Protein AF-K1RUC5-F1 (afdb_monomer_lite)

Foldseek 3Di:
DDDDQAPCVPVPPVSCVRVVVVVVVVVVDDDDDDDQDDPPDQPQVVVQSCCCVVVVHPGDDDDPVRVVVSVVVRPDPD

pLDDT: mean 94.48, std 6.29, range [57.06, 98.31]

Organism: NCBI:txid408170

InterPro domains:
  IPR000559 Formate-tetrahydrofolate ligase, FTHFS [PF01268] (2-75)
  IPR027417 P-loop containing nucleoside triphosphate hydrolase [G3DSA:3.40.50.300] (1-41)
  IPR027417 P-loop containing nucleoside triphosphate hydrolase [SSF52540] (7-75)

Secondary structure (DSSP, 8-state):
-------HHHHGGGGGHHHHHHHHHHHTSPP----SS-TTS-HHHHHHHIIIIIT--S-----HHHHHHHHHHHH---

Radius of gyration: 20.71 Å; chains: 1; bounding box: 36×30×49 Å

Structure (mmCIF, N/CA/C/O backbone):
data_AF-K1RUC5-F1
#
_entry.id   AF-K1RUC5-F1
#
loop_
_atom_site.group_PDB
_atom_site.id
_atom_site.type_symbol
_atom_site.label_atom_id
_atom_site.label_alt_id
_atom_site.label_comp_id
_atom_site.label_asym_id
_atom_site.label_entity_id
_atom_site.label_seq_id
_atom_site.pdbx_PDB_ins_code
_atom_site.Cartn_x
_atom_site.Cartn_y
_atom_site.Cartn_z
_atom_site.occupancy
_atom_site.B_iso_or_equiv
_atom_site.auth_seq_id
_atom_site.auth_comp_id
_atom_site.auth_asym_id
_atom_site.auth_atom_id
_atom_site.pdbx_PDB_model_num
ATOM 1 N N . MET A 1 1 ? -1.823 4.409 -17.726 1.00 79.69 1 MET A N 1
ATOM 2 C CA . MET A 1 1 ? -1.137 3.220 -17.175 1.00 79.69 1 MET A CA 1
ATOM 3 C C . MET A 1 1 ? -0.117 2.775 -18.210 1.00 79.69 1 MET A C 1
ATOM 5 O O . MET A 1 1 ? -0.516 2.579 -19.351 1.00 79.69 1 MET A O 1
ATOM 9 N N . ARG A 1 2 ? 1.173 2.721 -17.857 1.00 90.44 2 ARG A N 1
ATOM 10 C CA . ARG A 1 2 ? 2.242 2.220 -18.738 1.00 90.44 2 ARG A CA 1
ATOM 11 C C . ARG A 1 2 ? 2.412 0.721 -18.497 1.00 90.44 2 ARG A C 1
ATOM 13 O O . ARG A 1 2 ? 2.313 0.282 -17.355 1.00 90.44 2 ARG A O 1
ATOM 20 N N . CYS A 1 3 ? 2.658 -0.041 -19.550 1.00 93.31 3 CYS A N 1
ATOM 21 C CA . CYS A 1 3 ? 2.994 -1.458 -19.480 1.00 93.31 3 CYS A CA 1
ATOM 22 C C . CYS A 1 3 ? 4.065 -1.716 -20.540 1.00 93.31 3 CYS A C 1
ATOM 24 O O . CYS A 1 3 ? 3.932 -1.201 -21.648 1.00 93.31 3 CYS A O 1
ATOM 26 N N . ALA A 1 4 ? 5.110 -2.457 -20.190 1.00 95.31 4 ALA A N 1
ATOM 27 C CA . ALA A 1 4 ? 6.212 -2.794 -21.083 1.00 95.31 4 ALA A CA 1
ATOM 28 C C . ALA A 1 4 ? 6.549 -4.274 -20.907 1.00 95.31 4 ALA A C 1
ATOM 30 O O . ALA A 1 4 ? 6.591 -4.778 -19.780 1.00 95.31 4 ALA A O 1
ATOM 31 N N . GLU A 1 5 ? 6.779 -4.970 -22.015 1.00 94.19 5 GLU A N 1
ATOM 32 C CA . GLU A 1 5 ? 7.225 -6.356 -21.978 1.00 94.19 5 GLU A CA 1
ATOM 33 C C . GLU A 1 5 ? 8.665 -6.421 -21.443 1.00 94.19 5 GLU A C 1
ATOM 35 O O . GLU A 1 5 ? 9.510 -5.584 -21.764 1.00 94.19 5 GLU A O 1
ATOM 40 N N . SER A 1 6 ? 8.969 -7.419 -20.607 1.00 96.50 6 SER A N 1
ATOM 41 C CA . SER A 1 6 ? 10.331 -7.637 -20.122 1.00 96.50 6 SER A CA 1
ATOM 42 C C . SER A 1 6 ? 10.735 -9.099 -20.247 1.00 96.50 6 SER A C 1
ATOM 44 O O . SER A 1 6 ? 10.215 -9.968 -19.553 1.00 96.50 6 SER A O 1
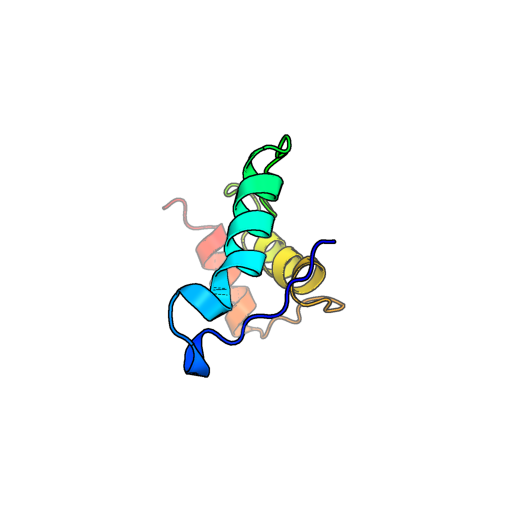ATOM 46 N N . ASN A 1 7 ? 11.727 -9.350 -21.100 1.00 97.12 7 ASN A N 1
ATOM 47 C CA . ASN A 1 7 ? 12.308 -10.669 -21.358 1.00 97.12 7 ASN A CA 1
ATOM 48 C C . ASN A 1 7 ? 13.739 -10.778 -20.804 1.00 97.12 7 ASN A C 1
ATOM 50 O O . ASN A 1 7 ? 14.574 -11.520 -21.329 1.00 97.12 7 ASN A O 1
ATOM 54 N N . HIS A 1 8 ? 14.038 -10.033 -19.737 1.00 96.56 8 HIS A N 1
ATOM 55 C CA . HIS A 1 8 ? 15.370 -9.953 -19.132 1.00 96.56 8 HIS A CA 1
ATOM 56 C C . HIS A 1 8 ? 15.903 -11.303 -18.645 1.00 96.56 8 HIS A C 1
ATOM 58 O O . HIS A 1 8 ? 17.106 -11.541 -18.685 1.00 96.56 8 HIS A O 1
ATOM 64 N N . TRP A 1 9 ? 15.014 -12.224 -18.261 1.00 96.88 9 TRP A N 1
ATOM 65 C CA . TRP A 1 9 ? 15.398 -13.590 -17.901 1.00 96.88 9 TRP A CA 1
ATOM 66 C C . TRP A 1 9 ? 16.157 -14.309 -19.036 1.00 96.88 9 TRP A C 1
ATOM 68 O O . TRP A 1 9 ? 17.009 -15.150 -18.768 1.00 96.88 9 TRP A O 1
ATOM 78 N N . ARG A 1 10 ? 15.866 -13.961 -20.301 1.00 97.62 10 ARG A N 1
ATOM 79 C CA . ARG A 1 10 ? 16.438 -14.572 -21.509 1.00 97.62 10 ARG A CA 1
ATOM 80 C C . ARG A 1 10 ? 17.575 -13.747 -22.104 1.00 97.62 10 ARG A C 1
ATOM 82 O O . ARG A 1 10 ? 18.538 -14.329 -22.591 1.00 97.62 10 ARG A O 1
ATOM 89 N N . TYR A 1 11 ? 17.448 -12.421 -22.096 1.00 97.62 11 TYR A N 1
ATOM 90 C CA . TYR A 1 11 ? 18.366 -11.508 -22.796 1.00 97.62 11 TYR A CA 1
ATOM 91 C C . TYR A 1 11 ? 19.179 -10.604 -21.855 1.00 97.62 11 TYR A C 1
ATOM 93 O O . TYR A 1 11 ? 19.809 -9.647 -22.296 1.00 97.62 11 TYR A O 1
ATOM 101 N N . GLY A 1 12 ? 19.158 -10.865 -20.546 1.00 96.69 12 GLY A N 1
ATOM 102 C CA . GLY A 1 12 ? 19.812 -10.009 -19.558 1.00 96.69 12 GLY A CA 1
ATOM 103 C C . GLY A 1 12 ? 19.274 -8.575 -19.600 1.00 96.69 12 GLY A C 1
ATOM 104 O O . GLY A 1 12 ? 18.084 -8.349 -19.815 1.00 96.69 12 GLY A O 1
ATOM 105 N N . GLY A 1 13 ? 20.158 -7.593 -19.412 1.00 96.38 13 GLY A N 1
ATOM 106 C CA . GLY A 1 13 ? 19.776 -6.176 -19.384 1.00 96.38 13 GLY A CA 1
ATOM 107 C C . GLY A 1 13 ? 19.112 -5.678 -20.673 1.00 96.38 13 GLY A C 1
ATOM 108 O O . GLY A 1 13 ? 18.206 -4.849 -20.605 1.00 96.38 13 GLY A O 1
ATOM 109 N N . GLU A 1 14 ? 19.487 -6.221 -21.836 1.00 97.31 14 GLU A N 1
ATOM 110 C CA . GLU A 1 14 ? 18.900 -5.833 -23.128 1.00 97.31 14 GLU A CA 1
ATOM 111 C C . GLU A 1 14 ? 17.391 -6.111 -23.174 1.00 97.31 14 GLU A C 1
ATOM 113 O O . GLU A 1 14 ? 16.618 -5.297 -23.678 1.00 97.31 14 GLU A O 1
ATOM 118 N N . GLY A 1 15 ? 16.948 -7.206 -22.545 1.00 97.56 15 GLY A N 1
ATOM 119 C CA . GLY A 1 15 ? 15.535 -7.577 -22.437 1.00 97.56 15 GLY A CA 1
ATOM 120 C C . GLY A 1 15 ? 14.707 -6.723 -21.467 1.00 97.56 15 GLY A C 1
ATOM 121 O O . GLY A 1 15 ? 13.517 -6.995 -21.307 1.00 97.56 15 GLY A O 1
ATOM 122 N N . ALA A 1 16 ? 15.307 -5.731 -20.797 1.00 97.75 16 ALA A N 1
ATOM 123 C CA . ALA A 1 16 ? 14.636 -4.799 -19.885 1.00 97.75 16 ALA A CA 1
ATOM 124 C C . ALA A 1 16 ? 14.672 -3.335 -20.356 1.00 97.75 16 ALA A C 1
ATOM 126 O O . ALA A 1 16 ? 14.166 -2.471 -19.642 1.00 97.75 16 ALA A O 1
ATOM 127 N N . ILE A 1 17 ? 15.251 -3.027 -21.525 1.00 97.81 17 ILE A N 1
ATOM 128 C CA . ILE A 1 17 ? 15.436 -1.635 -21.978 1.00 97.81 17 ILE A CA 1
ATOM 129 C C . ILE A 1 17 ? 14.100 -0.889 -22.091 1.00 97.81 17 ILE A C 1
ATOM 131 O O . ILE A 1 17 ? 14.016 0.272 -21.697 1.00 97.81 17 ILE A O 1
ATOM 135 N N . GLU A 1 18 ? 13.058 -1.537 -22.615 1.00 96.75 18 GLU A N 1
ATOM 136 C CA . GLU A 1 18 ? 11.732 -0.922 -22.752 1.00 96.75 18 GLU A CA 1
ATOM 137 C C . GLU A 1 18 ? 11.119 -0.588 -21.386 1.00 96.75 18 GLU A C 1
ATOM 139 O O . GLU A 1 18 ? 10.708 0.548 -21.151 1.00 96.75 18 GLU A O 1
ATOM 144 N N . LEU A 1 19 ? 11.162 -1.540 -20.448 1.00 97.12 19 LEU A N 1
ATOM 145 C CA . LEU A 1 19 ? 10.748 -1.324 -19.062 1.00 97.12 19 LEU A CA 1
ATOM 146 C C . LEU A 1 19 ? 11.540 -0.182 -18.406 1.00 97.12 19 LEU A C 1
ATOM 148 O O . LEU A 1 19 ? 10.951 0.679 -17.759 1.00 97.12 19 LEU A O 1
ATOM 152 N N . ALA A 1 20 ? 12.862 -0.141 -18.595 1.00 97.25 20 ALA A N 1
ATOM 153 C CA . ALA A 1 20 ? 13.717 0.898 -18.029 1.00 97.25 20 ALA A CA 1
ATOM 154 C C . ALA A 1 20 ? 13.358 2.295 -18.559 1.00 97.25 20 ALA A C 1
ATOM 156 O O . ALA A 1 20 ? 13.261 3.235 -17.772 1.00 97.25 20 ALA A O 1
ATOM 157 N N . LYS A 1 21 ? 13.099 2.433 -19.866 1.00 96.62 21 LYS A N 1
ATOM 158 C CA . LYS A 1 21 ? 12.627 3.694 -20.461 1.00 96.62 21 LYS A CA 1
ATOM 159 C C . LYS A 1 21 ? 11.279 4.119 -19.884 1.00 96.62 21 LYS A C 1
ATOM 161 O O . LYS A 1 21 ? 11.150 5.260 -19.459 1.00 96.62 21 LYS A O 1
ATOM 166 N N . ALA A 1 22 ? 10.322 3.194 -19.776 1.00 96.38 22 ALA A N 1
ATOM 167 C CA . ALA A 1 22 ? 9.010 3.482 -19.195 1.00 96.38 22 ALA A CA 1
ATOM 168 C C . ALA A 1 22 ? 9.096 3.948 -17.728 1.00 96.38 22 ALA A C 1
ATOM 170 O O . ALA A 1 22 ? 8.305 4.792 -17.306 1.00 96.38 22 ALA A O 1
ATOM 171 N N . VAL A 1 23 ? 10.053 3.421 -16.952 1.00 95.88 23 VAL A N 1
ATOM 172 C CA . VAL A 1 23 ? 10.332 3.879 -15.580 1.00 95.88 23 VAL A CA 1
ATOM 173 C C . VAL A 1 23 ? 10.929 5.286 -15.575 1.00 95.88 23 VAL A C 1
ATOM 175 O O . VAL A 1 23 ? 10.446 6.126 -14.822 1.00 95.88 23 VAL A O 1
ATOM 178 N N . VAL A 1 24 ? 11.933 5.564 -16.417 1.00 96.75 24 VAL A N 1
ATOM 179 C CA . VAL A 1 24 ? 12.547 6.903 -16.521 1.00 96.75 24 VAL A CA 1
ATOM 180 C C . VAL A 1 24 ? 11.503 7.953 -16.899 1.00 96.75 24 VAL A C 1
ATOM 182 O O . VAL A 1 24 ? 11.398 8.964 -16.215 1.00 96.75 24 VAL A O 1
ATOM 185 N N . GLU A 1 25 ? 10.675 7.680 -17.909 1.00 95.19 25 GLU A N 1
ATOM 186 C CA . GLU A 1 25 ? 9.580 8.569 -18.314 1.00 95.19 25 GLU A CA 1
ATOM 187 C C . GLU A 1 25 ? 8.576 8.810 -17.177 1.00 95.19 25 GLU A C 1
ATOM 189 O O . GLU A 1 25 ? 8.109 9.929 -16.987 1.00 95.19 25 GLU A O 1
ATOM 194 N N . ALA A 1 26 ? 8.238 7.782 -16.391 1.00 94.56 26 ALA A N 1
ATOM 195 C CA . ALA A 1 26 ? 7.348 7.944 -15.241 1.00 94.56 26 ALA A CA 1
ATOM 196 C C . ALA A 1 26 ? 7.971 8.812 -14.131 1.00 94.56 26 ALA A C 1
ATOM 198 O O . ALA A 1 26 ? 7.247 9.517 -13.433 1.00 94.56 26 ALA A O 1
ATOM 199 N N . CYS A 1 27 ? 9.297 8.785 -13.969 1.00 94.88 27 CYS A N 1
ATOM 200 C CA . CYS A 1 27 ? 10.006 9.635 -13.012 1.00 94.88 27 CYS A CA 1
ATOM 201 C C . CYS A 1 27 ? 10.035 11.120 -13.411 1.00 94.88 27 CYS A C 1
ATOM 203 O O . CYS A 1 27 ? 10.283 11.960 -12.548 1.00 94.88 27 CYS A O 1
ATOM 205 N N . GLU A 1 28 ? 9.794 11.453 -14.680 1.00 95.50 28 GLU A N 1
ATOM 206 C CA . GLU A 1 28 ? 9.718 12.841 -15.158 1.00 95.50 28 GLU A CA 1
ATOM 207 C C . GLU A 1 28 ? 8.350 13.491 -14.876 1.00 95.50 28 GLU A C 1
ATOM 209 O O . GLU A 1 28 ? 8.206 14.712 -14.969 1.00 95.50 28 GLU A O 1
ATOM 214 N N . GLU A 1 29 ? 7.338 12.703 -14.502 1.00 93.94 29 GLU A N 1
ATOM 215 C CA . GLU A 1 29 ? 5.995 13.198 -14.203 1.00 93.94 29 GLU A CA 1
ATOM 216 C C . GLU A 1 29 ? 5.884 13.752 -12.770 1.00 93.94 29 GLU A C 1
ATOM 218 O O . GLU A 1 29 ? 6.486 13.217 -11.834 1.00 93.94 29 GLU A O 1
ATOM 223 N N . PRO A 1 30 ? 5.075 14.805 -12.542 1.00 94.38 30 PRO A N 1
ATOM 224 C CA . PRO A 1 30 ? 4.827 15.305 -11.197 1.00 94.38 30 PRO A CA 1
ATOM 225 C C . PRO A 1 30 ? 4.076 14.259 -10.363 1.00 94.38 30 PRO A C 1
ATOM 227 O O . PRO A 1 30 ? 2.980 13.825 -10.717 1.00 94.38 30 PRO A O 1
ATOM 230 N N . VAL A 1 31 ? 4.641 13.898 -9.210 1.00 92.88 31 VAL A N 1
ATOM 231 C CA . VAL A 1 31 ? 4.044 12.929 -8.284 1.00 92.88 31 VAL A CA 1
ATOM 232 C C . VAL A 1 31 ? 3.425 13.652 -7.093 1.00 92.88 31 VAL A C 1
ATOM 234 O O . VAL A 1 31 ? 4.086 14.427 -6.404 1.00 92.88 31 VAL A O 1
ATOM 237 N N . ASN A 1 32 ? 2.159 13.353 -6.805 1.00 93.62 32 ASN A N 1
ATOM 238 C CA . ASN A 1 32 ? 1.512 13.737 -5.553 1.00 93.62 32 ASN A CA 1
ATOM 239 C C . ASN A 1 32 ? 1.415 12.515 -4.638 1.00 93.62 32 ASN A C 1
ATOM 241 O O . ASN A 1 32 ? 0.456 11.744 -4.718 1.00 93.62 32 ASN A O 1
ATOM 245 N N . ILE A 1 33 ? 2.429 12.321 -3.796 1.00 93.44 33 ILE A N 1
ATOM 246 C CA . ILE A 1 33 ? 2.445 11.217 -2.837 1.00 93.44 33 ILE A CA 1
ATOM 247 C C . ILE A 1 33 ? 1.421 11.511 -1.743 1.00 93.44 33 ILE A C 1
ATOM 249 O O . ILE A 1 33 ? 1.527 12.503 -1.024 1.00 93.44 33 ILE A O 1
ATOM 253 N N . LYS A 1 34 ? 0.449 10.613 -1.596 1.00 93.69 34 LYS A N 1
ATOM 254 C CA . LYS A 1 34 ? -0.510 10.619 -0.494 1.00 93.69 34 LYS A CA 1
ATOM 255 C C . LYS A 1 34 ? -0.364 9.324 0.281 1.00 93.69 34 LYS A C 1
ATOM 257 O O . LYS A 1 34 ? -0.507 8.245 -0.289 1.00 93.69 34 LYS A O 1
ATOM 262 N N . PHE A 1 35 ? -0.075 9.435 1.571 1.00 95.81 35 PHE A N 1
ATOM 263 C CA . PHE A 1 35 ? -0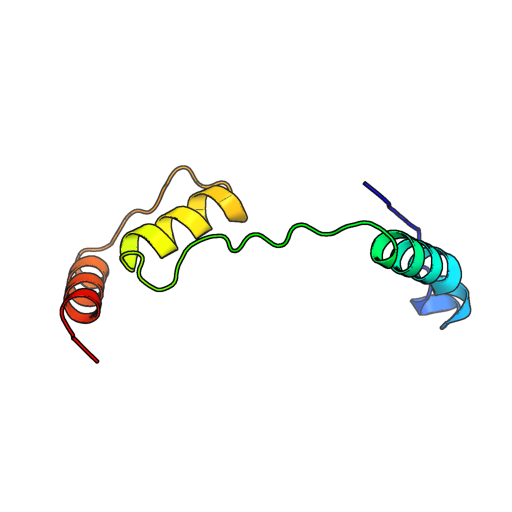.131 8.285 2.462 1.00 95.81 35 PHE A CA 1
ATOM 264 C C . PHE A 1 35 ? -1.586 7.874 2.681 1.00 95.81 35 PHE A C 1
ATOM 266 O O . PHE A 1 35 ? -2.480 8.720 2.673 1.00 95.81 35 PHE A O 1
ATOM 273 N N . LEU A 1 36 ? -1.811 6.573 2.871 1.00 96.81 36 LEU A N 1
ATOM 274 C CA . LEU A 1 36 ? -3.153 6.017 3.039 1.00 96.81 36 LEU A CA 1
ATOM 275 C C . LEU A 1 36 ? -3.864 6.572 4.285 1.00 96.81 36 LEU A C 1
ATOM 277 O O . LEU A 1 36 ? -5.075 6.763 4.275 1.00 96.81 36 LEU A O 1
ATOM 281 N N . TYR A 1 37 ? -3.106 6.835 5.349 1.00 96.69 37 TYR A N 1
ATOM 282 C CA . TYR A 1 37 ? -3.600 7.392 6.603 1.00 96.69 37 TYR A CA 1
ATOM 283 C C . TYR A 1 37 ? -2.489 8.133 7.355 1.00 96.69 37 TYR A C 1
ATOM 285 O O . TYR A 1 37 ? -1.301 7.914 7.107 1.00 96.69 37 TYR A O 1
ATOM 293 N N . ASP A 1 38 ? -2.891 8.965 8.315 1.00 94.56 38 ASP A N 1
ATOM 294 C CA . ASP A 1 38 ? -1.995 9.590 9.290 1.00 94.56 38 ASP A CA 1
ATOM 295 C C . ASP A 1 38 ? -1.626 8.607 10.421 1.00 94.56 38 ASP A C 1
ATOM 297 O O . ASP A 1 38 ? -2.406 7.717 10.770 1.00 94.56 38 ASP A O 1
ATOM 301 N N . LEU A 1 39 ? -0.439 8.754 11.012 1.00 91.56 39 LEU A N 1
ATOM 302 C CA . LEU A 1 39 ? 0.008 7.921 12.131 1.00 91.56 39 LEU A CA 1
ATOM 303 C C . LEU A 1 39 ? -0.753 8.197 13.433 1.00 91.56 39 LEU A C 1
ATOM 305 O O . LEU A 1 39 ? -0.824 7.303 14.277 1.00 91.56 39 LEU A O 1
ATOM 309 N N . GLU A 1 40 ? -1.334 9.385 13.583 1.00 91.62 40 GLU A N 1
ATOM 310 C CA . GLU A 1 40 ? -2.171 9.771 14.725 1.00 91.62 40 GLU A CA 1
ATOM 311 C C . GLU A 1 40 ? -3.575 9.147 14.663 1.00 91.62 40 GLU A C 1
ATOM 313 O O . GLU A 1 40 ? -4.319 9.160 15.644 1.00 91.62 40 GLU A O 1
ATOM 318 N N . MET A 1 41 ? -3.945 8.559 13.520 1.00 93.31 41 MET A N 1
ATOM 319 C CA . MET A 1 41 ? -5.234 7.902 13.344 1.00 93.31 41 MET A CA 1
ATOM 320 C C . MET A 1 41 ? -5.369 6.674 14.271 1.00 93.31 41 MET A C 1
ATOM 322 O O . MET A 1 41 ? -4.420 5.882 14.393 1.00 93.31 41 MET A O 1
ATOM 326 N N . PRO A 1 42 ? -6.556 6.441 14.874 1.00 93.31 42 PRO A N 1
ATOM 327 C CA . PRO A 1 42 ? -6.807 5.263 15.700 1.00 93.31 42 PRO A CA 1
ATOM 328 C C . PRO A 1 42 ? -6.390 3.967 15.004 1.00 93.31 42 PRO A C 1
ATOM 330 O O . PRO A 1 42 ? -6.631 3.782 13.807 1.00 93.31 42 PRO A O 1
ATOM 333 N N . LEU A 1 43 ? -5.762 3.054 15.751 1.00 94.50 43 LEU A N 1
ATOM 334 C CA . LEU A 1 43 ? -5.208 1.809 15.212 1.00 94.50 43 LEU A CA 1
ATOM 335 C C . LEU A 1 43 ? -6.255 1.035 14.415 1.00 94.50 43 LEU A 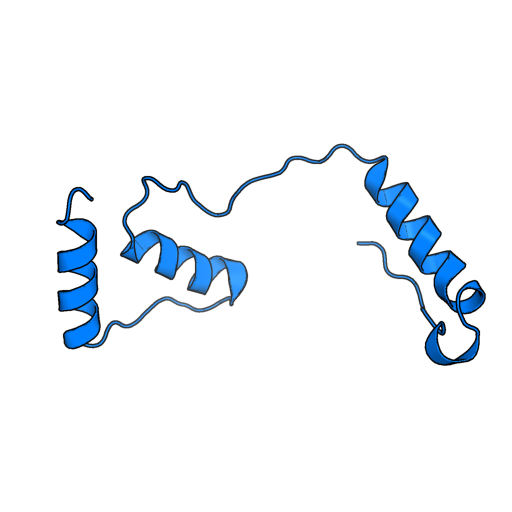C 1
ATOM 337 O O . LEU A 1 43 ? -5.977 0.597 13.299 1.00 94.50 43 LEU A O 1
ATOM 341 N N . ARG A 1 44 ? -7.471 0.911 14.950 1.00 94.75 44 ARG A N 1
ATOM 342 C CA . ARG A 1 44 ? -8.540 0.168 14.271 1.00 94.75 44 ARG A CA 1
ATOM 343 C C . ARG A 1 44 ? -8.971 0.808 12.951 1.00 94.75 44 ARG A C 1
ATOM 345 O O . ARG A 1 44 ? -9.235 0.079 12.002 1.00 94.75 44 ARG A O 1
ATOM 352 N N . GLN A 1 45 ? -8.969 2.139 12.851 1.00 95.75 45 GLN A N 1
ATOM 353 C CA . GLN A 1 45 ? -9.280 2.838 11.596 1.00 95.75 45 GLN A CA 1
ATOM 354 C C . GLN A 1 45 ? -8.181 2.646 10.546 1.00 95.75 45 GLN A C 1
ATOM 356 O O . GLN A 1 45 ? -8.483 2.458 9.370 1.00 95.75 45 GLN A O 1
ATOM 361 N N . ARG A 1 46 ? -6.909 2.619 10.965 1.00 96.69 46 ARG A N 1
ATOM 362 C CA . ARG A 1 46 ? -5.787 2.325 10.060 1.00 96.69 46 ARG A CA 1
ATOM 363 C C . ARG A 1 46 ? -5.900 0.925 9.454 1.00 96.69 46 ARG A C 1
ATOM 365 O O . ARG A 1 46 ? -5.687 0.757 8.258 1.00 96.69 46 ARG A O 1
ATOM 372 N N . VAL A 1 47 ? -6.273 -0.069 10.265 1.00 97.19 47 VAL A N 1
ATOM 373 C CA . VAL A 1 47 ? -6.500 -1.449 9.798 1.00 97.19 47 VAL A CA 1
ATOM 374 C C . VAL A 1 47 ? -7.677 -1.520 8.821 1.00 97.19 47 VAL A C 1
ATOM 376 O O . VAL A 1 47 ? -7.552 -2.140 7.767 1.00 97.19 47 VAL A O 1
ATOM 379 N N . GLU A 1 48 ? -8.782 -0.841 9.130 1.00 97.56 48 GLU A N 1
ATOM 380 C CA . GLU A 1 48 ? -9.960 -0.761 8.259 1.00 97.56 48 GLU A CA 1
ATOM 381 C C . GLU A 1 48 ? -9.632 -0.139 6.889 1.00 97.56 48 GLU A C 1
ATOM 383 O O . GLU A 1 48 ? -10.032 -0.676 5.858 1.00 97.56 48 GLU A O 1
ATOM 388 N N . LEU A 1 49 ? -8.856 0.952 6.857 1.00 97.88 49 LEU A N 1
ATOM 389 C CA . LEU A 1 49 ? -8.446 1.603 5.606 1.00 97.88 49 LEU A CA 1
ATOM 390 C C . LEU A 1 49 ? -7.575 0.700 4.733 1.00 97.88 49 LEU A C 1
ATOM 392 O O . LEU A 1 49 ? -7.762 0.670 3.521 1.00 97.88 49 LEU A O 1
ATOM 396 N N . ILE A 1 50 ? -6.650 -0.062 5.323 1.00 97.88 50 ILE A N 1
ATOM 397 C CA . ILE A 1 50 ? -5.853 -1.036 4.561 1.00 97.88 50 ILE A CA 1
ATOM 398 C C . ILE A 1 50 ? -6.771 -2.095 3.948 1.00 97.88 50 ILE A C 1
ATOM 400 O O . ILE A 1 50 ? -6.660 -2.391 2.758 1.00 97.88 50 ILE A O 1
ATOM 404 N N . ALA A 1 51 ? -7.690 -2.647 4.742 1.00 98.31 51 ALA A N 1
ATOM 405 C CA . ALA A 1 51 ? -8.607 -3.676 4.270 1.00 98.31 51 ALA A CA 1
ATOM 406 C C . ALA A 1 51 ? -9.469 -3.179 3.099 1.00 98.31 51 ALA A C 1
ATOM 408 O O . ALA A 1 51 ? -9.577 -3.870 2.087 1.00 98.31 51 ALA A O 1
ATOM 409 N N . LYS A 1 52 ? -10.021 -1.967 3.201 1.00 97.94 52 LYS A N 1
ATOM 410 C CA . LYS A 1 52 ? -10.907 -1.391 2.182 1.00 97.94 52 LYS A CA 1
ATOM 411 C C . LYS A 1 52 ? -10.171 -0.904 0.942 1.00 97.94 52 LYS A C 1
ATOM 413 O O . LYS A 1 52 ? -10.497 -1.316 -0.164 1.00 97.94 52 LYS A O 1
ATOM 418 N N . GLU A 1 53 ? -9.159 -0.064 1.114 1.00 97.50 53 GLU A N 1
ATOM 419 C CA . GLU A 1 53 ? -8.545 0.661 -0.005 1.00 97.50 53 GLU A CA 1
ATOM 420 C C . GLU A 1 53 ? -7.443 -0.140 -0.707 1.00 97.50 53 GLU A C 1
ATOM 422 O O . GLU A 1 53 ? -7.202 0.053 -1.897 1.00 97.50 53 GLU A O 1
ATOM 427 N N . VAL A 1 54 ? -6.755 -1.038 0.011 1.00 97.06 54 VAL A N 1
ATOM 428 C CA . VAL A 1 54 ? -5.645 -1.828 -0.554 1.00 97.06 54 VAL A CA 1
ATOM 429 C C . VAL A 1 54 ? -6.110 -3.218 -0.963 1.00 97.06 54 VAL A C 1
ATOM 431 O O . VAL A 1 54 ? -5.748 -3.690 -2.039 1.00 97.06 54 VAL A O 1
ATOM 434 N N . TYR A 1 55 ? -6.898 -3.886 -0.118 1.00 97.19 55 TYR A N 1
ATOM 435 C CA . TYR A 1 55 ? -7.366 -5.247 -0.400 1.00 97.19 55 TYR A CA 1
ATOM 436 C C . TYR A 1 55 ? -8.751 -5.296 -1.053 1.00 97.19 55 TYR A C 1
ATOM 438 O O . TYR A 1 55 ? -9.105 -6.337 -1.604 1.00 97.19 55 TYR A O 1
ATOM 446 N N . GLY A 1 56 ? -9.522 -4.203 -1.026 1.00 97.25 56 GLY A N 1
ATOM 447 C CA . GLY A 1 56 ? -10.873 -4.168 -1.591 1.00 97.25 56 GLY A CA 1
ATOM 448 C C . GLY A 1 56 ? -11.907 -4.943 -0.769 1.00 97.25 56 GLY A C 1
ATOM 449 O O . GLY A 1 56 ? -12.875 -5.441 -1.336 1.00 97.25 56 GLY A O 1
ATOM 450 N N . ALA A 1 57 ? -11.688 -5.107 0.538 1.00 98.12 57 ALA A N 1
ATOM 451 C CA . ALA A 1 57 ? -12.632 -5.769 1.437 1.00 98.12 57 ALA A CA 1
ATOM 452 C C . ALA A 1 57 ? -13.796 -4.842 1.829 1.00 98.12 57 ALA A C 1
ATOM 454 O O . ALA A 1 57 ? -13.646 -3.623 1.851 1.00 98.12 57 ALA A O 1
ATOM 455 N N . ASP A 1 58 ? -14.931 -5.417 2.235 1.00 97.81 58 ASP A N 1
ATOM 456 C CA . ASP A 1 58 ? -16.082 -4.642 2.728 1.00 97.81 58 ASP A CA 1
ATOM 457 C C . ASP A 1 58 ? -15.836 -4.008 4.112 1.00 97.81 58 ASP A C 1
ATOM 459 O O . ASP A 1 58 ? -16.446 -2.992 4.457 1.00 97.81 58 ASP A O 1
ATOM 4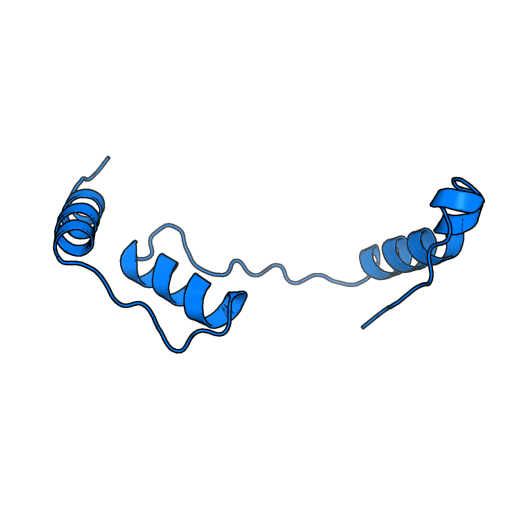63 N N . GLY A 1 59 ? -14.935 -4.589 4.910 1.00 96.56 59 GLY A N 1
ATOM 464 C CA . GLY A 1 59 ? -14.559 -4.118 6.243 1.00 96.56 59 GLY A CA 1
ATOM 465 C C . GLY A 1 59 ? -13.783 -5.164 7.040 1.00 96.56 59 GLY A C 1
ATOM 466 O O . GLY A 1 59 ? -13.326 -6.169 6.487 1.00 96.56 59 GLY A O 1
ATOM 467 N N . VAL A 1 60 ? -13.621 -4.918 8.341 1.00 97.50 60 VAL A N 1
ATOM 468 C CA . VAL A 1 60 ? -12.863 -5.790 9.248 1.00 97.50 60 VAL A CA 1
ATOM 469 C C . VAL A 1 60 ? -13.725 -6.273 10.410 1.00 97.50 60 VAL A C 1
ATOM 471 O O . VAL A 1 60 ? -14.191 -5.484 11.233 1.00 97.50 60 VAL A O 1
ATOM 474 N N . ASP A 1 61 ? -13.831 -7.595 10.539 1.00 97.56 61 ASP A N 1
ATOM 475 C CA . ASP A 1 61 ? -14.402 -8.243 11.718 1.00 97.56 61 ASP A CA 1
ATOM 476 C C . ASP A 1 61 ? -13.322 -8.543 12.760 1.00 97.56 61 ASP A C 1
ATOM 478 O O . ASP A 1 61 ? -12.291 -9.163 12.481 1.00 97.56 61 ASP A O 1
ATOM 482 N N . TRP A 1 62 ? -13.575 -8.128 14.001 1.00 96.94 62 TRP A N 1
ATOM 483 C CA . TRP A 1 62 ? -12.628 -8.273 15.101 1.00 96.94 62 TRP A CA 1
ATOM 484 C C . TRP A 1 62 ? -13.060 -9.378 16.062 1.00 96.94 62 TRP A C 1
ATOM 486 O O . TRP A 1 62 ? -14.104 -9.297 16.708 1.00 96.94 62 TRP A O 1
ATOM 496 N N . ALA A 1 63 ? -12.206 -10.389 16.232 1.00 98.00 63 ALA A N 1
ATOM 497 C CA . ALA A 1 63 ? -12.383 -11.365 17.301 1.00 98.00 63 ALA A CA 1
ATOM 498 C C . ALA A 1 63 ? -12.292 -10.681 18.685 1.00 98.00 63 ALA A C 1
ATOM 500 O O . ALA A 1 63 ? -11.514 -9.733 18.839 1.00 98.00 63 ALA A O 1
ATOM 501 N N . PRO A 1 64 ? -12.974 -11.187 19.733 1.00 97.56 64 PRO A N 1
ATOM 502 C CA . PRO A 1 64 ? -12.989 -10.541 21.051 1.00 97.56 64 PRO A CA 1
ATOM 503 C C . P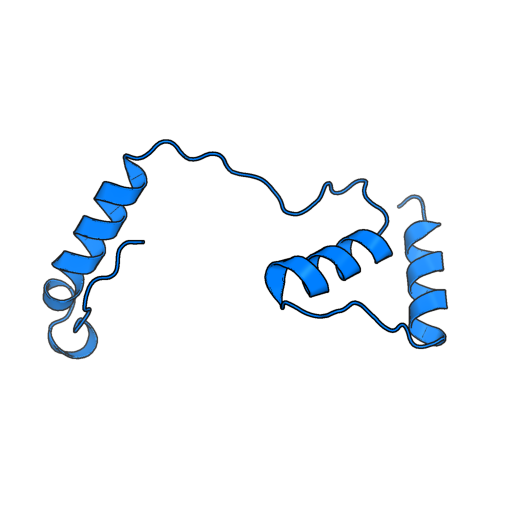RO A 1 64 ? -11.595 -10.265 21.639 1.00 97.56 64 PRO A C 1
ATOM 505 O O . PRO A 1 64 ? -11.340 -9.196 22.190 1.00 97.56 64 PRO A O 1
ATOM 508 N N . LEU A 1 65 ? -10.654 -11.202 21.465 1.00 97.62 65 LEU A N 1
ATOM 509 C CA . LEU A 1 65 ? -9.265 -11.033 21.909 1.00 97.62 65 LEU A CA 1
ATOM 510 C C . LEU A 1 65 ? -8.534 -9.914 21.147 1.00 97.62 65 LEU A C 1
ATOM 512 O O . LEU A 1 65 ? -7.656 -9.257 21.704 1.00 97.62 65 LEU A O 1
ATOM 516 N N . ALA A 1 66 ? -8.869 -9.714 19.873 1.00 96.81 66 ALA A N 1
ATOM 517 C CA . ALA A 1 66 ? -8.269 -8.679 19.043 1.00 96.81 66 ALA A CA 1
ATOM 518 C C . ALA A 1 66 ? -8.785 -7.289 19.439 1.00 96.81 66 ALA A C 1
ATOM 520 O O . ALA A 1 66 ? -7.978 -6.369 19.536 1.00 96.81 66 ALA A O 1
ATOM 521 N N . VAL A 1 67 ? -10.079 -7.164 19.764 1.00 96.06 67 VAL A N 1
ATOM 522 C CA . VAL A 1 67 ? -10.658 -5.925 20.314 1.00 96.06 67 VAL A CA 1
ATOM 523 C C . VAL A 1 67 ? -9.942 -5.525 21.604 1.00 96.06 67 VAL A C 1
ATOM 525 O O . VAL A 1 67 ? -9.400 -4.427 21.670 1.00 96.06 67 VAL A O 1
ATOM 528 N N . GLN A 1 68 ? -9.827 -6.440 22.576 1.00 95.94 68 GLN A N 1
ATOM 529 C CA . GLN A 1 68 ? -9.137 -6.149 23.843 1.00 95.94 68 GLN A CA 1
ATOM 530 C C . GLN A 1 68 ? -7.689 -5.686 23.644 1.00 95.94 68 GLN A C 1
AT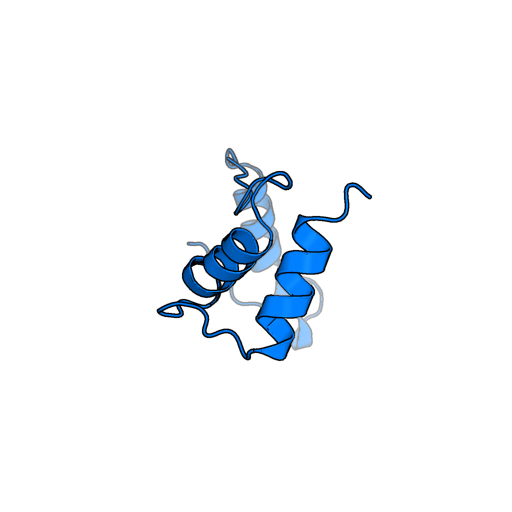OM 532 O O . GLN A 1 68 ? -7.220 -4.766 24.313 1.00 95.94 68 GLN A O 1
ATOM 537 N N . LYS A 1 69 ? -6.948 -6.332 22.736 1.00 95.56 69 LYS A N 1
ATOM 538 C CA . LYS A 1 69 ? -5.557 -5.952 22.453 1.00 95.56 69 LYS A CA 1
ATOM 539 C C . LYS A 1 69 ? -5.470 -4.596 21.760 1.00 95.56 69 LYS A C 1
ATOM 541 O O . LYS A 1 69 ? -4.608 -3.803 22.122 1.00 95.56 69 LYS A O 1
ATOM 546 N N . ALA A 1 70 ? -6.346 -4.335 20.793 1.00 94.12 70 ALA A N 1
ATOM 547 C CA . ALA A 1 70 ? -6.395 -3.061 20.088 1.00 94.12 70 ALA A CA 1
ATOM 548 C C . ALA A 1 70 ? -6.697 -1.907 21.050 1.00 94.12 70 ALA A C 1
ATOM 550 O O . ALA A 1 70 ? -5.968 -0.923 21.047 1.00 94.12 70 ALA A O 1
ATOM 551 N N . GLU A 1 71 ? -7.691 -2.065 21.925 1.00 94.00 71 GLU A N 1
ATOM 552 C CA . GLU A 1 71 ? -8.026 -1.068 22.948 1.00 94.00 71 GLU A CA 1
ATOM 553 C C . GLU A 1 71 ? -6.845 -0.800 23.882 1.00 94.00 71 GLU A C 1
ATOM 555 O O . GLU A 1 71 ? -6.512 0.356 24.136 1.00 94.00 71 GLU A O 1
ATOM 560 N N . ARG A 1 72 ? -6.151 -1.856 24.332 1.00 94.31 72 ARG A N 1
ATOM 561 C CA . ARG A 1 72 ? -4.938 -1.703 25.141 1.00 94.31 72 ARG A CA 1
ATOM 562 C C . ARG A 1 72 ? -3.878 -0.875 24.413 1.00 94.31 72 ARG A C 1
ATOM 564 O O . ARG A 1 72 ? -3.354 0.057 25.009 1.00 94.31 72 ARG A O 1
ATOM 571 N N . PHE A 1 73 ? -3.581 -1.192 23.153 1.00 92.38 73 PHE A N 1
ATOM 572 C CA . PHE A 1 73 ? -2.592 -0.453 22.361 1.00 92.38 73 PHE A CA 1
ATOM 573 C C . PHE A 1 73 ? -3.009 0.989 22.058 1.00 92.38 73 PHE A C 1
ATOM 575 O O . PHE A 1 73 ? -2.147 1.850 21.952 1.00 92.38 73 PHE A O 1
ATOM 582 N N . GLU A 1 74 ? -4.307 1.262 21.918 1.00 90.69 74 GLU A N 1
ATOM 583 C CA . GLU A 1 74 ? -4.833 2.618 21.718 1.00 90.69 74 GLU A CA 1
ATOM 584 C C . GLU A 1 74 ? -4.774 3.454 23.008 1.00 90.69 74 GLU A C 1
ATOM 586 O O . GLU A 1 74 ? -4.609 4.668 22.944 1.00 90.69 74 GLU A O 1
ATOM 591 N N . SER A 1 75 ? -4.897 2.813 24.174 1.00 88.50 75 SER A N 1
ATOM 592 C CA . SER A 1 75 ? -4.863 3.478 25.484 1.00 88.50 75 SER A CA 1
ATOM 593 C C . SER A 1 75 ? -3.460 3.703 26.056 1.00 88.50 75 SER A C 1
ATOM 595 O O . SER A 1 75 ? -3.313 4.481 26.997 1.00 88.50 75 SER A O 1
ATOM 597 N N . ASP A 1 76 ? -2.447 3.012 25.529 1.00 83.19 76 ASP A N 1
ATOM 598 C CA . ASP A 1 76 ? -1.070 3.089 26.014 1.00 83.19 76 ASP A CA 1
ATOM 599 C C . ASP A 1 76 ? -0.364 4.320 25.404 1.00 83.19 76 ASP A C 1
ATOM 601 O O . ASP A 1 76 ? -0.181 4.359 24.183 1.00 83.19 76 ASP A O 1
ATOM 605 N N . PRO A 1 77 ? 0.035 5.343 26.190 1.00 64.44 77 PRO A N 1
ATOM 606 C CA . PRO A 1 77 ? 0.595 6.595 25.663 1.00 64.44 77 PRO A CA 1
ATOM 607 C C . PRO A 1 77 ? 1.987 6.495 25.006 1.00 64.44 77 PRO A C 1
ATOM 609 O O . PRO A 1 77 ? 2.536 7.538 24.641 1.00 64.44 77 PRO A O 1
ATOM 612 N N . LYS A 1 78 ? 2.507 5.278 24.786 1.00 57.06 78 LYS A N 1
ATOM 613 C CA . LYS A 1 78 ? 3.919 4.875 24.611 1.00 57.06 78 LYS A CA 1
ATOM 614 C C . LYS A 1 78 ? 4.625 4.536 25.915 1.00 57.06 78 LYS A C 1
ATOM 616 O O . LYS A 1 78 ? 4.551 5.340 26.870 1.00 57.06 78 LYS A O 1
#

Sequence (78 aa):
MRCAESNHWRYGGEGAIELAKAVVEACEEPVNIKFLYDLEMPLRQRVELIAKEVYGADGVDWAPLAVQKAERFESDPK